Protein AF-A0A813ETV9-F1 (afdb_monomer_lite)

Foldseek 3Di:
DLVQQVVLCVLEPPPVVDQAAAEAEQQADADPDDDVVNRYDHPVSNVVSVVVQVVVCVVPNVVRYHYHNHRPDDVVRVVVVVVPDDDPDDDDDDSPDGHDHHDHVVVVVVVCVVQVPPDDDDDDDDDPPPPPPVPPPDDDDDDDDDDDDDPVVVVVVVVPPPPDDDDPDDDDDDDDD

Structure (mmCIF, N/CA/C/O backbone):
data_AF-A0A813ETV9-F1
#
_entry.id   AF-A0A813ETV9-F1
#
loop_
_atom_site.group_PDB
_atom_site.id
_atom_site.type_symbol
_atom_site.label_atom_id
_atom_site.label_alt_id
_atom_site.label_comp_id
_atom_site.label_asym_id
_atom_site.label_entity_id
_atom_site.label_seq_id
_atom_site.pdbx_PDB_ins_code
_atom_site.Cartn_x
_atom_site.Cartn_y
_atom_site.Cartn_z
_atom_site.occupancy
_atom_site.B_iso_or_equiv
_atom_site.auth_seq_id
_atom_site.auth_comp_id
_atom_site.auth_asym_id
_atom_site.auth_atom_id
_atom_site.pdbx_PDB_model_num
ATOM 1 N N . MET A 1 1 ? 8.016 10.464 -4.519 1.00 74.81 1 MET A N 1
ATOM 2 C CA . MET A 1 1 ? 6.560 10.619 -4.295 1.00 74.81 1 MET A CA 1
ATOM 3 C C . MET A 1 1 ? 6.099 9.796 -3.100 1.00 74.81 1 MET A C 1
ATOM 5 O O . MET A 1 1 ? 5.604 10.390 -2.158 1.00 74.81 1 MET A O 1
ATOM 9 N N . ILE A 1 2 ? 6.366 8.483 -3.060 1.00 89.19 2 ILE A N 1
ATOM 10 C CA . ILE A 1 2 ? 5.917 7.627 -1.948 1.00 89.19 2 ILE A CA 1
ATOM 11 C C . ILE A 1 2 ? 6.414 8.058 -0.559 1.00 89.19 2 ILE A C 1
ATOM 13 O O . ILE A 1 2 ? 5.644 8.017 0.390 1.00 89.19 2 ILE A O 1
ATOM 17 N N . MET A 1 3 ? 7.647 8.561 -0.434 1.00 90.31 3 MET A N 1
ATOM 18 C CA . MET A 1 3 ? 8.146 9.065 0.854 1.00 90.31 3 MET A CA 1
ATOM 19 C C . MET A 1 3 ? 7.331 10.251 1.386 1.00 90.31 3 MET A C 1
ATOM 21 O O . MET A 1 3 ? 7.112 10.333 2.585 1.00 90.31 3 MET A O 1
ATOM 25 N N . ALA A 1 4 ? 6.820 11.124 0.509 1.00 91.12 4 ALA A N 1
ATOM 26 C CA . ALA A 1 4 ? 5.952 12.231 0.915 1.00 91.12 4 ALA A CA 1
ATOM 27 C C . ALA A 1 4 ? 4.574 11.729 1.378 1.00 91.12 4 ALA A C 1
ATOM 29 O O . ALA A 1 4 ? 4.009 12.255 2.332 1.00 91.12 4 ALA A O 1
ATOM 30 N N . VAL A 1 5 ? 4.055 10.665 0.751 1.00 92.81 5 VAL A N 1
ATOM 31 C CA . VAL A 1 5 ? 2.845 9.976 1.227 1.00 92.81 5 VAL A CA 1
ATOM 32 C C . VAL A 1 5 ? 3.076 9.378 2.611 1.00 92.81 5 VAL A C 1
ATOM 34 O O . VAL A 1 5 ? 2.266 9.610 3.502 1.00 92.81 5 VAL A O 1
ATOM 37 N N . ILE A 1 6 ? 4.196 8.687 2.828 1.00 93.75 6 ILE A N 1
ATOM 38 C CA . ILE A 1 6 ? 4.538 8.132 4.144 1.00 93.75 6 ILE A CA 1
ATOM 39 C C . ILE A 1 6 ? 4.691 9.252 5.181 1.00 93.75 6 ILE A C 1
ATOM 41 O O . ILE A 1 6 ? 4.159 9.143 6.279 1.00 9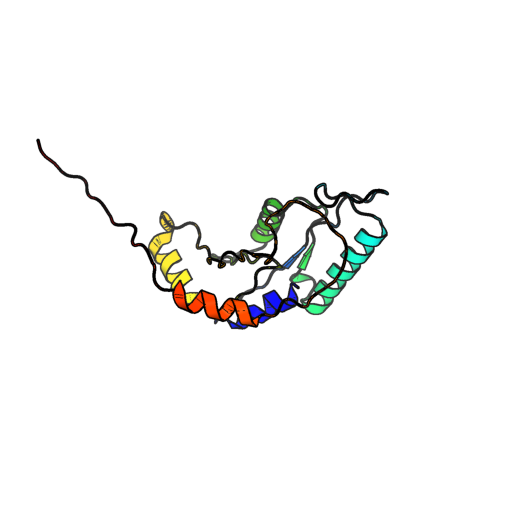3.75 6 ILE A O 1
ATOM 45 N N . GLU A 1 7 ? 5.345 10.364 4.838 1.00 93.69 7 GLU A N 1
ATOM 46 C CA . GLU A 1 7 ? 5.464 11.515 5.742 1.00 93.69 7 GLU A CA 1
ATOM 47 C C . GLU A 1 7 ? 4.091 12.096 6.111 1.00 93.69 7 GLU A C 1
ATOM 49 O O . GLU A 1 7 ? 3.859 12.511 7.249 1.00 93.69 7 GLU A O 1
ATOM 54 N N . SER A 1 8 ? 3.144 12.077 5.170 1.00 94.50 8 SER A N 1
ATOM 55 C CA . SER A 1 8 ? 1.774 12.531 5.406 1.00 94.50 8 SER A CA 1
ATOM 56 C C . SER A 1 8 ? 1.019 11.688 6.442 1.00 94.50 8 SER A C 1
ATOM 58 O O . SER A 1 8 ? 0.022 12.147 6.998 1.00 94.50 8 SER A O 1
ATOM 60 N N . PHE A 1 9 ? 1.515 10.498 6.801 1.00 94.94 9 PHE A N 1
ATOM 61 C CA . PHE A 1 9 ? 0.915 9.674 7.855 1.00 94.94 9 PHE A CA 1
ATOM 62 C C . PHE A 1 9 ? 0.973 10.327 9.240 1.00 94.94 9 PHE A C 1
ATOM 64 O O . PHE A 1 9 ? 0.218 9.931 10.122 1.00 94.94 9 PHE A O 1
ATOM 71 N N . LYS A 1 10 ? 1.759 11.400 9.418 1.00 93.88 10 LYS A N 1
ATOM 72 C CA . LYS A 1 10 ? 1.707 12.257 10.616 1.00 93.88 10 LYS A CA 1
ATOM 73 C C . LYS A 1 10 ? 0.320 12.850 10.902 1.00 93.88 10 LYS A C 1
ATOM 75 O O . LYS A 1 10 ? 0.052 13.249 12.029 1.00 93.88 10 LYS A O 1
ATOM 80 N N . PHE A 1 11 ? -0.565 12.904 9.903 1.00 94.62 11 PHE A N 1
ATOM 81 C CA . PHE A 1 11 ? -1.956 13.328 10.073 1.00 94.62 11 PHE A CA 1
ATOM 82 C C . PHE A 1 11 ? -2.884 12.215 10.594 1.00 94.62 11 PHE A C 1
ATOM 84 O O . PHE A 1 11 ? -4.072 12.453 10.787 1.00 94.62 11 PHE A O 1
ATOM 91 N N . LEU A 1 12 ? -2.380 11.004 10.825 1.00 94.81 12 LEU A N 1
ATOM 92 C CA . LEU A 1 12 ? -3.169 9.859 11.270 1.00 94.81 12 LEU A CA 1
ATOM 93 C C . LEU A 1 12 ? -2.549 9.311 12.558 1.00 94.81 12 LEU A C 1
ATOM 95 O O . LEU A 1 12 ? -1.674 8.443 12.494 1.00 94.81 12 LEU A O 1
ATOM 99 N N . PRO A 1 13 ? -2.951 9.835 13.730 1.00 91.88 13 PRO A N 1
ATOM 100 C CA . PRO A 1 13 ? -2.455 9.351 15.013 1.00 91.88 13 PRO A CA 1
ATOM 101 C C . PRO A 1 13 ? -2.574 7.823 15.125 1.00 91.88 13 PRO A C 1
ATOM 103 O O . PRO A 1 13 ? -3.581 7.244 14.724 1.00 91.88 13 PRO A O 1
ATOM 106 N N . GLY A 1 14 ? -1.516 7.172 15.619 1.00 89.19 14 GLY A N 1
ATOM 107 C CA . GLY A 1 14 ? -1.420 5.710 15.738 1.00 89.19 14 GLY A CA 1
ATOM 108 C C . GLY A 1 14 ? -1.002 4.967 14.459 1.00 89.19 14 GLY A C 1
ATOM 109 O O . GLY A 1 14 ? -0.560 3.822 14.538 1.00 89.19 14 GLY A O 1
ATOM 110 N N . LEU A 1 15 ? -1.045 5.594 13.274 1.00 92.88 15 LEU A N 1
ATOM 111 C CA . LEU A 1 15 ? -0.687 4.900 12.027 1.00 92.88 15 LEU A CA 1
ATOM 112 C C . LEU A 1 15 ? 0.805 4.543 11.951 1.00 92.88 15 LEU A C 1
ATOM 114 O O . LEU A 1 15 ? 1.159 3.510 11.390 1.00 92.88 15 LEU A O 1
ATOM 118 N N . ALA A 1 16 ? 1.680 5.368 12.531 1.00 86.50 16 ALA A N 1
ATOM 119 C CA . ALA A 1 16 ? 3.126 5.127 12.545 1.00 86.50 16 ALA A CA 1
ATOM 120 C C . ALA A 1 16 ? 3.531 3.867 13.339 1.00 86.50 16 ALA A C 1
ATOM 122 O O . ALA A 1 16 ? 4.598 3.307 13.095 1.00 86.50 16 ALA A O 1
ATOM 123 N N . GLU A 1 17 ? 2.683 3.419 14.268 1.00 88.88 17 GLU A N 1
ATOM 124 C CA . GLU A 1 17 ? 2.887 2.202 15.066 1.00 88.88 17 GLU A CA 1
ATOM 125 C C . GLU A 1 17 ? 2.411 0.943 14.325 1.00 88.88 17 GLU A C 1
ATOM 127 O O . GLU A 1 17 ? 2.760 -0.180 14.692 1.00 88.88 17 GLU A O 1
ATOM 132 N N . CYS A 1 18 ? 1.629 1.116 13.256 1.00 93.00 18 CYS A N 1
ATOM 133 C CA . CYS A 1 18 ? 1.110 0.013 12.464 1.00 93.00 18 CYS A CA 1
ATOM 134 C C . CYS A 1 18 ? 2.185 -0.554 11.516 1.00 93.00 18 CYS A C 1
ATOM 136 O O . CYS A 1 18 ? 3.018 0.189 10.987 1.00 93.00 18 CYS A O 1
ATOM 138 N N . PRO A 1 19 ? 2.151 -1.867 11.213 1.00 94.75 19 PRO A N 1
ATOM 139 C CA . PRO A 1 19 ? 2.997 -2.447 10.177 1.00 94.75 19 PRO A CA 1
ATOM 140 C C . PRO A 1 19 ? 2.775 -1.775 8.814 1.00 94.75 19 PRO A C 1
ATOM 142 O O . PRO A 1 19 ? 1.657 -1.729 8.303 1.00 94.75 19 PRO A O 1
ATOM 145 N N . LEU A 1 20 ? 3.861 -1.299 8.201 1.00 95.62 20 LEU A N 1
ATOM 146 C CA . LEU A 1 20 ? 3.860 -0.741 6.850 1.00 95.62 20 LEU A CA 1
ATOM 147 C C . LEU A 1 20 ? 4.319 -1.795 5.838 1.00 95.62 20 LEU A C 1
ATOM 149 O O . LEU A 1 20 ? 5.410 -2.352 5.974 1.00 95.62 20 LEU A O 1
ATOM 153 N N . LEU A 1 21 ? 3.519 -1.998 4.791 1.00 96.94 21 LEU A N 1
ATOM 154 C CA . LEU A 1 21 ? 3.877 -2.794 3.620 1.00 96.94 21 LEU A CA 1
ATOM 155 C C . LEU A 1 21 ? 3.718 -1.948 2.352 1.00 96.94 21 LEU A C 1
ATOM 157 O O . LEU A 1 21 ? 2.612 -1.548 1.991 1.00 96.94 21 LEU A O 1
ATOM 161 N N . VAL A 1 22 ? 4.823 -1.702 1.653 1.00 96.69 22 VAL A N 1
ATOM 162 C CA . VAL A 1 22 ? 4.841 -1.052 0.338 1.00 96.69 22 VAL A CA 1
ATOM 163 C C . VAL A 1 22 ? 4.828 -2.128 -0.736 1.00 96.69 22 VAL A C 1
ATOM 165 O O . VAL A 1 22 ? 5.679 -3.009 -0.742 1.00 96.69 22 VAL A O 1
ATOM 168 N N . THR A 1 23 ? 3.871 -2.060 -1.661 1.00 96.56 23 THR A N 1
ATOM 169 C CA . THR A 1 23 ? 3.793 -3.007 -2.782 1.00 96.56 23 THR A CA 1
ATOM 170 C C . THR A 1 23 ? 4.218 -2.339 -4.082 1.00 96.56 23 THR A C 1
ATOM 172 O O . THR A 1 23 ? 3.652 -1.331 -4.504 1.00 96.56 23 THR A O 1
ATOM 175 N N . CYS A 1 24 ? 5.212 -2.931 -4.727 1.00 95.12 24 CYS A N 1
ATOM 176 C CA . CYS A 1 24 ? 5.779 -2.544 -6.004 1.00 95.12 24 CYS A CA 1
ATOM 177 C C . CYS A 1 24 ? 5.359 -3.574 -7.061 1.00 95.12 24 CYS A C 1
ATOM 179 O O . CYS A 1 24 ? 5.581 -4.769 -6.888 1.00 95.12 24 CYS A O 1
ATOM 181 N N . GLY A 1 25 ? 4.729 -3.130 -8.151 1.00 92.38 25 GLY A N 1
ATOM 182 C CA . GLY A 1 25 ? 4.453 -4.007 -9.295 1.00 92.38 25 GLY A CA 1
ATOM 183 C C . GLY A 1 25 ? 5.731 -4.420 -10.033 1.00 92.38 25 GLY A C 1
ATOM 184 O O . GLY A 1 25 ? 6.796 -3.870 -9.789 1.00 92.38 25 GLY A O 1
ATOM 185 N N . GLY A 1 26 ? 5.642 -5.343 -10.987 1.00 90.50 26 GLY A N 1
ATOM 186 C CA . GLY A 1 26 ? 6.765 -5.579 -11.899 1.00 90.50 26 GLY A CA 1
ATOM 187 C C . GLY A 1 26 ? 7.022 -4.374 -12.818 1.00 90.50 26 GLY A C 1
ATOM 188 O O . GLY A 1 26 ? 6.108 -3.596 -13.116 1.00 90.50 26 GLY A O 1
ATOM 189 N N . ALA A 1 27 ? 8.253 -4.246 -13.327 1.00 88.50 27 ALA A N 1
ATOM 190 C CA . ALA A 1 27 ? 8.644 -3.183 -14.267 1.00 88.50 27 ALA A CA 1
ATOM 191 C C . ALA A 1 27 ? 7.804 -3.185 -15.562 1.00 88.50 27 ALA A C 1
ATOM 193 O O . ALA A 1 27 ? 7.606 -2.146 -16.196 1.00 88.50 27 ALA A O 1
ATOM 194 N N . GLY A 1 28 ? 7.264 -4.349 -15.928 1.00 87.69 28 GLY A N 1
ATOM 195 C CA . GLY A 1 28 ? 6.603 -4.594 -17.203 1.00 87.69 28 GLY A CA 1
ATOM 196 C C . GLY A 1 28 ? 7.491 -5.392 -18.156 1.00 87.69 28 GLY A C 1
ATOM 197 O O . GLY A 1 28 ? 8.601 -5.791 -17.812 1.00 87.69 28 GLY A O 1
ATOM 198 N N . LYS A 1 29 ? 6.985 -5.651 -19.360 1.00 89.19 29 LYS A N 1
ATOM 199 C CA . LYS A 1 29 ? 7.685 -6.402 -20.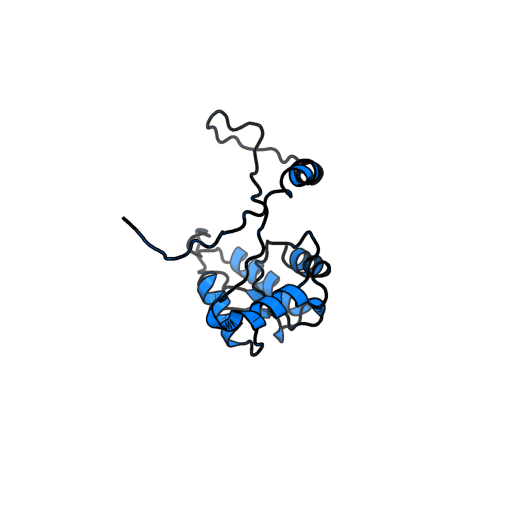405 1.00 89.19 29 LYS A CA 1
ATOM 200 C C . LYS A 1 29 ? 8.647 -5.479 -21.148 1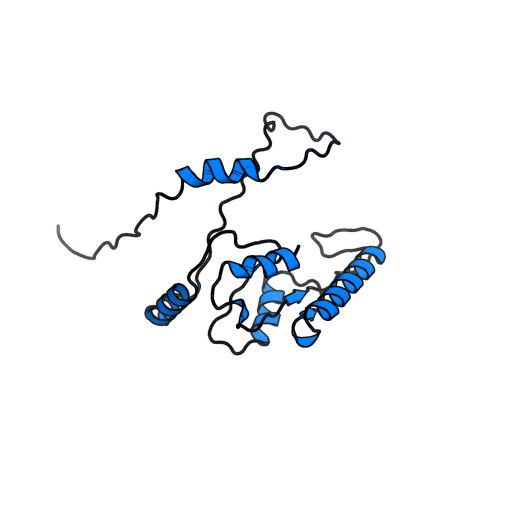.00 89.19 29 LYS A C 1
ATOM 202 O O . LYS A 1 29 ? 8.235 -4.431 -21.649 1.00 89.19 29 LYS A O 1
ATOM 207 N N . VAL A 1 30 ? 9.915 -5.873 -21.224 1.00 91.69 30 VAL A N 1
ATOM 208 C CA . VAL A 1 30 ? 10.947 -5.108 -21.931 1.00 91.69 30 VAL A CA 1
ATOM 209 C C . VAL A 1 30 ? 10.749 -5.226 -23.445 1.00 91.69 30 VAL A C 1
ATOM 211 O O . VAL A 1 30 ? 10.543 -6.323 -23.960 1.00 91.69 30 VAL A O 1
ATOM 214 N N . CYS A 1 31 ? 10.786 -4.100 -24.156 1.00 91.06 31 CYS A N 1
ATOM 215 C CA . CYS A 1 31 ? 10.765 -4.026 -25.617 1.00 91.06 31 CYS A CA 1
ATOM 216 C C . CYS A 1 31 ? 11.316 -2.676 -26.116 1.00 91.06 31 CYS A C 1
ATOM 218 O O . CYS A 1 31 ? 11.490 -1.737 -25.337 1.00 91.06 31 CYS A O 1
ATOM 220 N N . ASP A 1 32 ? 11.516 -2.556 -27.428 1.00 85.75 32 ASP A N 1
ATOM 221 C CA . ASP A 1 32 ? 12.096 -1.353 -28.045 1.00 85.75 32 ASP A CA 1
ATOM 222 C C . ASP A 1 32 ? 11.137 -0.149 -28.071 1.00 85.75 32 ASP A C 1
ATOM 224 O O . ASP A 1 32 ? 11.567 0.999 -28.167 1.00 85.75 32 ASP A O 1
ATOM 228 N N . GLN A 1 33 ? 9.822 -0.386 -27.973 1.00 83.56 33 GLN A N 1
ATOM 229 C CA . GLN A 1 33 ? 8.795 0.659 -28.015 1.00 83.56 33 GLN A CA 1
ATOM 230 C C . GLN A 1 33 ? 8.005 0.750 -26.709 1.00 83.56 33 GLN A C 1
ATOM 232 O O . GLN A 1 33 ? 7.158 -0.088 -26.403 1.00 83.56 33 GLN A O 1
ATOM 237 N N . VAL A 1 34 ? 8.189 1.847 -25.980 1.00 83.94 34 VAL A N 1
ATOM 238 C CA . VAL A 1 34 ? 7.498 2.096 -24.709 1.00 83.94 34 VAL A CA 1
ATOM 239 C C . VAL A 1 34 ? 5.980 2.220 -24.914 1.00 83.94 34 VAL A C 1
ATOM 241 O O . VAL A 1 34 ? 5.497 3.110 -25.615 1.00 83.94 34 VAL A O 1
ATOM 244 N N . ARG A 1 35 ? 5.197 1.357 -24.251 1.00 84.31 35 ARG A N 1
ATOM 245 C CA . ARG A 1 35 ? 3.726 1.461 -24.156 1.00 84.31 35 ARG A CA 1
ATOM 246 C C . ARG A 1 35 ? 3.299 1.288 -22.695 1.00 84.31 35 ARG A C 1
ATOM 248 O O . ARG A 1 35 ? 2.851 0.204 -22.309 1.00 84.31 35 ARG A O 1
ATOM 255 N N . PRO A 1 36 ? 3.362 2.350 -21.869 1.00 76.06 36 PRO A N 1
ATOM 256 C CA . PRO A 1 36 ? 3.228 2.237 -20.414 1.00 76.06 36 PRO A CA 1
ATOM 257 C C . PRO A 1 36 ? 1.862 1.705 -19.974 1.00 76.06 36 PRO A C 1
ATOM 259 O O . PRO A 1 36 ? 1.774 0.903 -19.049 1.00 76.06 36 PRO A O 1
ATOM 262 N N . LYS A 1 37 ? 0.792 2.092 -20.686 1.00 78.56 37 LYS A N 1
ATOM 263 C CA . LYS A 1 37 ? -0.580 1.616 -20.427 1.00 78.56 37 LYS A CA 1
ATOM 264 C C . LYS A 1 37 ? -0.753 0.111 -20.653 1.00 78.56 37 LYS A C 1
ATOM 266 O O . LYS A 1 37 ? -1.674 -0.477 -20.106 1.00 78.56 37 LYS A O 1
ATOM 271 N N . ARG A 1 38 ? 0.116 -0.501 -21.461 1.00 80.88 38 ARG A N 1
ATOM 272 C CA . ARG A 1 38 ? 0.136 -1.945 -21.739 1.00 80.88 38 ARG A CA 1
ATOM 273 C C . ARG A 1 38 ? 1.279 -2.665 -21.015 1.00 80.88 38 ARG A C 1
ATOM 275 O O . ARG A 1 38 ? 1.521 -3.832 -21.287 1.00 80.88 38 ARG A O 1
ATOM 282 N N . GLY A 1 39 ? 1.985 -1.967 -20.122 1.00 82.88 39 GLY A N 1
ATOM 283 C CA . GLY A 1 39 ? 3.094 -2.532 -19.362 1.00 82.88 39 GLY A CA 1
ATOM 284 C C . GLY A 1 39 ? 4.337 -2.833 -20.193 1.00 82.88 39 GLY A C 1
ATOM 285 O O . GLY A 1 39 ? 5.108 -3.686 -19.787 1.00 82.88 39 GLY A O 1
ATOM 286 N N . PHE A 1 40 ? 4.537 -2.164 -21.330 1.00 88.12 40 PHE A N 1
ATOM 287 C CA . PHE A 1 40 ? 5.757 -2.296 -22.126 1.00 88.12 40 PHE A CA 1
ATOM 288 C C . PHE A 1 40 ? 6.726 -1.151 -21.832 1.00 88.12 40 PHE A C 1
ATOM 290 O O . PHE A 1 40 ? 6.332 0.021 -21.900 1.00 88.12 40 PHE A O 1
ATOM 297 N N . VAL A 1 41 ? 7.977 -1.485 -21.530 1.00 91.56 41 VAL A N 1
ATOM 298 C CA . VAL A 1 41 ? 9.040 -0.550 -21.125 1.00 91.56 41 VAL A CA 1
ATOM 299 C C . VAL A 1 41 ? 10.335 -0.850 -21.879 1.00 91.56 41 VAL A C 1
ATOM 301 O O . VAL A 1 41 ? 10.489 -1.942 -22.408 1.00 91.56 41 VAL A O 1
ATOM 304 N N . THR A 1 42 ? 11.266 0.097 -21.943 1.00 93.56 42 THR A N 1
ATOM 305 C CA . THR A 1 42 ? 12.629 -0.167 -22.439 1.00 93.56 42 THR A CA 1
ATOM 306 C C . THR A 1 42 ? 13.479 -0.822 -21.353 1.00 93.56 42 THR A C 1
ATOM 308 O O . THR A 1 42 ? 13.124 -0.764 -20.174 1.00 93.56 42 THR A O 1
ATOM 311 N N . ALA A 1 43 ? 14.623 -1.400 -21.735 1.00 93.38 43 ALA A N 1
ATOM 312 C CA . ALA A 1 43 ? 15.598 -1.935 -20.781 1.00 93.38 43 ALA A CA 1
ATOM 313 C C . ALA A 1 43 ? 16.042 -0.857 -19.775 1.00 93.38 43 ALA A C 1
ATOM 315 O O . ALA A 1 43 ? 15.945 -1.059 -18.573 1.00 93.38 43 ALA A O 1
ATOM 316 N N . GLU A 1 44 ? 16.358 0.348 -20.260 1.00 93.25 44 GLU A N 1
ATOM 317 C CA . GLU A 1 44 ? 16.735 1.482 -19.406 1.00 93.25 44 GLU A CA 1
ATOM 318 C C . GLU A 1 44 ? 15.647 1.844 -18.375 1.00 93.25 44 GLU A C 1
ATOM 320 O O . GLU A 1 44 ? 15.946 2.163 -17.225 1.00 93.25 44 GLU A O 1
ATOM 325 N N . LEU A 1 45 ? 14.365 1.803 -18.760 1.00 90.00 45 LEU A N 1
ATOM 326 C CA . LEU A 1 45 ? 13.262 2.067 -17.831 1.00 90.00 45 LEU A CA 1
ATOM 327 C C . LEU A 1 45 ? 13.089 0.940 -16.809 1.00 90.00 45 LEU A C 1
ATOM 329 O O . LEU A 1 45 ? 12.755 1.224 -15.658 1.00 90.00 45 LEU A O 1
ATOM 333 N N . ALA A 1 46 ? 13.318 -0.312 -17.211 1.00 92.31 46 ALA A N 1
ATOM 334 C CA . ALA A 1 46 ? 13.312 -1.446 -16.295 1.00 92.31 46 ALA A CA 1
ATOM 335 C C . ALA A 1 46 ? 14.462 -1.348 -15.277 1.00 92.31 46 ALA A C 1
ATOM 337 O O . ALA A 1 46 ? 14.215 -1.515 -14.083 1.00 92.31 46 ALA A O 1
ATOM 338 N N . ASP A 1 47 ? 15.664 -0.966 -15.713 1.00 94.56 47 ASP A N 1
ATOM 339 C CA . ASP A 1 47 ? 16.829 -0.772 -14.840 1.00 94.56 47 ASP A CA 1
ATOM 340 C C . ASP A 1 47 ? 16.605 0.376 -13.848 1.00 94.56 47 ASP A C 1
ATOM 342 O O . ASP A 1 47 ? 16.837 0.229 -12.646 1.00 94.56 47 ASP A O 1
ATOM 346 N N . LYS A 1 48 ? 16.061 1.509 -14.317 1.00 94.19 48 LYS A N 1
ATOM 347 C CA . LYS A 1 48 ? 15.670 2.628 -13.439 1.00 94.19 48 LYS A CA 1
ATOM 348 C C . LYS A 1 48 ? 14.623 2.207 -12.410 1.00 94.19 48 LYS A C 1
ATOM 350 O O . LYS A 1 48 ? 14.686 2.643 -11.261 1.00 94.19 48 LYS A O 1
ATOM 355 N N . TYR A 1 49 ? 13.663 1.373 -12.807 1.00 93.62 49 TYR A N 1
ATOM 356 C CA . TYR A 1 49 ? 12.659 0.848 -11.889 1.00 93.62 49 TYR A CA 1
ATOM 357 C C . TYR A 1 49 ? 13.277 -0.080 -10.838 1.00 93.62 49 TYR A C 1
ATOM 359 O O . TYR A 1 49 ? 12.980 0.064 -9.653 1.00 93.62 49 TYR A O 1
ATOM 367 N N . ALA A 1 50 ? 14.170 -0.984 -11.247 1.00 94.56 50 ALA A N 1
ATOM 368 C CA . ALA A 1 50 ? 14.884 -1.871 -10.333 1.00 94.56 50 ALA A CA 1
ATOM 369 C C . ALA A 1 50 ? 15.726 -1.079 -9.319 1.00 94.56 50 ALA A C 1
ATOM 371 O O . ALA A 1 50 ? 15.641 -1.337 -8.119 1.00 94.56 50 ALA A O 1
ATOM 372 N N . ALA A 1 51 ? 16.453 -0.054 -9.776 1.00 96.19 51 ALA A N 1
ATOM 373 C CA . ALA A 1 51 ? 17.213 0.841 -8.904 1.00 96.19 51 ALA A CA 1
ATOM 374 C C . ALA A 1 51 ? 16.310 1.598 -7.913 1.00 96.19 51 ALA A C 1
ATOM 376 O O . ALA A 1 51 ? 16.647 1.730 -6.737 1.00 96.19 51 ALA A O 1
ATOM 377 N N . TYR A 1 52 ? 15.135 2.056 -8.358 1.00 95.44 52 TYR A N 1
ATOM 378 C CA . TYR A 1 52 ? 14.144 2.678 -7.477 1.00 95.44 52 TYR A CA 1
ATOM 379 C C . TYR A 1 52 ? 13.642 1.714 -6.392 1.00 95.44 52 TYR A C 1
ATOM 381 O O . TYR A 1 52 ? 13.571 2.091 -5.223 1.00 95.44 52 TYR A O 1
ATOM 389 N N . VAL A 1 53 ? 13.310 0.474 -6.763 1.00 95.94 53 VAL A N 1
ATOM 390 C CA . VAL A 1 53 ? 12.850 -0.553 -5.815 1.00 95.94 53 VAL A CA 1
ATOM 391 C C . VAL A 1 53 ? 13.945 -0.901 -4.808 1.00 95.94 53 VAL A C 1
ATOM 393 O O . VAL A 1 53 ? 13.652 -0.971 -3.616 1.00 95.94 53 VAL A O 1
ATOM 396 N N . HIS A 1 54 ? 15.196 -1.037 -5.256 1.00 96.56 54 HIS A N 1
ATOM 397 C CA . HIS A 1 54 ? 16.339 -1.251 -4.368 1.00 96.56 54 HIS A CA 1
ATOM 398 C C . HIS A 1 54 ? 16.480 -0.106 -3.359 1.00 96.56 54 HIS A C 1
ATOM 400 O O . HIS A 1 54 ? 16.535 -0.343 -2.157 1.00 96.56 54 HIS A O 1
ATOM 406 N N . GLY A 1 55 ? 16.426 1.148 -3.820 1.00 96.81 55 GLY A N 1
ATOM 407 C CA . GLY A 1 55 ? 16.486 2.306 -2.925 1.00 96.81 55 GLY A CA 1
ATOM 408 C C . GLY A 1 55 ? 15.338 2.352 -1.908 1.00 96.81 55 GLY A C 1
ATOM 409 O O . GLY A 1 55 ? 15.536 2.776 -0.771 1.00 96.81 55 GLY A O 1
ATOM 410 N N . LEU A 1 56 ? 14.138 1.880 -2.271 1.00 96.06 56 LEU A N 1
ATOM 411 C CA . LEU A 1 56 ? 13.039 1.728 -1.311 1.00 96.06 56 LEU A CA 1
ATOM 412 C C . LEU A 1 56 ? 13.305 0.631 -0.280 1.00 96.06 56 LEU A C 1
ATOM 414 O O . LEU A 1 56 ? 12.969 0.811 0.890 1.00 96.06 56 LEU A O 1
ATOM 418 N N . GLN A 1 57 ? 13.877 -0.496 -0.702 1.00 97.00 57 GLN A N 1
ATOM 419 C CA . GLN A 1 57 ? 14.251 -1.586 0.199 1.00 97.00 57 GLN A CA 1
ATOM 420 C C . GLN A 1 57 ? 15.334 -1.143 1.184 1.00 97.00 57 GLN A C 1
ATOM 422 O O . GLN A 1 57 ? 15.222 -1.462 2.366 1.00 97.00 57 GLN A O 1
ATOM 427 N N . ASP A 1 58 ? 16.306 -0.350 0.733 1.00 97.00 58 ASP A N 1
ATOM 428 C CA . ASP A 1 58 ? 17.328 0.246 1.600 1.00 97.00 58 ASP A CA 1
ATOM 429 C C . ASP A 1 58 ? 16.709 1.222 2.612 1.00 97.00 58 ASP A C 1
ATOM 431 O O . ASP A 1 58 ? 17.046 1.198 3.795 1.00 97.00 58 ASP A O 1
ATOM 435 N N . ALA A 1 59 ? 15.771 2.066 2.168 1.00 95.06 59 ALA A N 1
ATOM 436 C CA . ALA A 1 59 ? 15.171 3.099 3.011 1.00 95.06 59 ALA A CA 1
ATOM 437 C C . ALA A 1 59 ? 14.153 2.559 4.032 1.00 95.06 59 ALA A C 1
ATOM 439 O O . ALA A 1 59 ? 14.030 3.106 5.128 1.00 95.06 59 ALA A O 1
ATOM 440 N N . LEU A 1 60 ? 13.383 1.527 3.672 1.00 94.62 60 LEU A N 1
ATOM 441 C CA . LEU A 1 60 ? 12.262 1.025 4.483 1.00 94.62 60 LEU A CA 1
ATOM 442 C C . LEU A 1 60 ? 12.530 -0.345 5.116 1.00 94.62 60 LEU A C 1
ATOM 444 O O . LEU A 1 60 ? 11.814 -0.733 6.041 1.00 94.62 60 LEU A O 1
ATOM 448 N N . GLY A 1 61 ? 13.539 -1.067 4.631 1.00 96.00 61 GLY A N 1
ATOM 449 C CA . GLY A 1 61 ? 13.794 -2.468 4.941 1.00 96.00 61 GLY A CA 1
ATOM 450 C C . GLY A 1 61 ? 13.153 -3.405 3.913 1.00 96.00 61 GLY A C 1
ATOM 451 O O . GLY A 1 61 ? 11.973 -3.286 3.574 1.00 96.00 61 GLY A O 1
ATOM 452 N N . ALA A 1 62 ? 13.922 -4.392 3.444 1.00 93.56 62 ALA A N 1
ATOM 453 C CA . ALA A 1 62 ? 13.490 -5.334 2.407 1.00 93.56 62 ALA A CA 1
ATOM 454 C C . ALA A 1 62 ? 12.228 -6.137 2.781 1.00 93.56 62 ALA A C 1
ATOM 456 O O . ALA A 1 62 ? 11.427 -6.473 1.914 1.00 93.56 62 ALA A O 1
ATOM 457 N N . ASN A 1 63 ? 12.000 -6.398 4.071 1.00 93.75 63 ASN A N 1
ATOM 458 C CA . ASN A 1 63 ? 10.809 -7.092 4.572 1.00 93.75 63 ASN A CA 1
ATOM 459 C C . ASN A 1 63 ? 9.521 -6.252 4.498 1.00 93.75 63 ASN A C 1
ATOM 461 O O . ASN A 1 63 ? 8.430 -6.807 4.623 1.00 93.75 63 ASN A O 1
ATOM 465 N N . ARG A 1 64 ? 9.632 -4.933 4.303 1.00 95.38 64 ARG A N 1
ATOM 466 C CA . ARG A 1 64 ? 8.494 -4.010 4.172 1.00 95.38 64 ARG A CA 1
ATOM 467 C C . ARG A 1 64 ? 8.162 -3.668 2.725 1.00 95.38 64 ARG A C 1
ATOM 469 O O . ARG A 1 64 ? 7.198 -2.943 2.488 1.00 95.38 64 ARG A O 1
ATOM 476 N N . VAL A 1 65 ? 8.927 -4.177 1.760 1.00 97.12 65 VAL A N 1
ATOM 477 C CA . VAL A 1 65 ? 8.715 -3.919 0.334 1.00 97.12 65 VAL A CA 1
ATOM 478 C C . VAL A 1 65 ? 8.412 -5.229 -0.383 1.00 97.12 65 VAL A C 1
ATOM 480 O O . VAL A 1 65 ? 9.281 -6.075 -0.582 1.00 97.12 65 VAL A O 1
ATOM 483 N N . LEU A 1 66 ? 7.161 -5.388 -0.803 1.00 96.56 66 LEU A N 1
ATOM 484 C CA . LEU A 1 66 ? 6.722 -6.485 -1.648 1.00 96.56 66 LEU A CA 1
ATOM 485 C C . LEU A 1 66 ? 6.920 -6.119 -3.117 1.00 96.56 66 LEU A C 1
ATOM 487 O O . LEU A 1 66 ? 6.225 -5.249 -3.630 1.00 96.56 66 LEU A O 1
ATOM 491 N N . VAL A 1 67 ? 7.801 -6.833 -3.811 1.00 96.00 67 VAL A N 1
ATOM 492 C CA . VAL A 1 67 ? 7.987 -6.703 -5.261 1.00 96.00 67 VAL A CA 1
ATOM 493 C C . VAL A 1 67 ? 7.260 -7.838 -5.974 1.00 96.00 67 VAL A C 1
ATOM 495 O O . VAL A 1 67 ? 7.480 -9.011 -5.671 1.00 96.00 67 VAL A O 1
ATOM 498 N N . LEU A 1 68 ? 6.378 -7.494 -6.907 1.00 94.94 68 LEU A N 1
ATOM 499 C CA . LEU A 1 68 ? 5.684 -8.464 -7.749 1.00 94.94 68 LEU A CA 1
ATOM 500 C C . LEU A 1 68 ? 6.520 -8.774 -8.996 1.00 94.94 68 LEU A C 1
ATOM 502 O O . LEU A 1 68 ? 7.171 -7.873 -9.528 1.00 94.94 68 LEU A O 1
ATOM 506 N N . PRO A 1 69 ? 6.483 -10.022 -9.493 1.00 90.25 69 PRO A N 1
ATOM 507 C CA . PRO A 1 69 ? 7.271 -10.418 -10.657 1.00 90.25 69 PRO A CA 1
ATOM 508 C C . PRO A 1 69 ? 6.810 -9.703 -11.934 1.00 90.25 69 PRO A C 1
ATOM 510 O O . PRO A 1 69 ? 7.631 -9.323 -12.766 1.00 90.25 69 PRO A O 1
ATOM 513 N N . GLU A 1 70 ? 5.502 -9.469 -12.075 1.00 88.62 70 GLU A N 1
ATOM 514 C CA . GLU A 1 70 ? 4.908 -8.838 -13.251 1.00 88.62 70 GLU A CA 1
ATOM 515 C C . GLU A 1 70 ? 4.041 -7.623 -12.904 1.00 88.62 70 GLU A C 1
ATOM 517 O O . GLU A 1 70 ? 3.647 -7.371 -11.760 1.00 88.62 70 GLU A O 1
ATOM 522 N N . ARG A 1 71 ? 3.743 -6.824 -13.933 1.00 87.75 71 ARG A N 1
ATOM 523 C CA . ARG A 1 71 ? 2.831 -5.686 -13.832 1.00 87.75 71 ARG A CA 1
ATOM 524 C C . ARG A 1 71 ? 1.390 -6.155 -14.022 1.00 87.75 71 ARG A C 1
ATOM 526 O O . ARG A 1 71 ? 0.841 -6.078 -15.115 1.00 87.7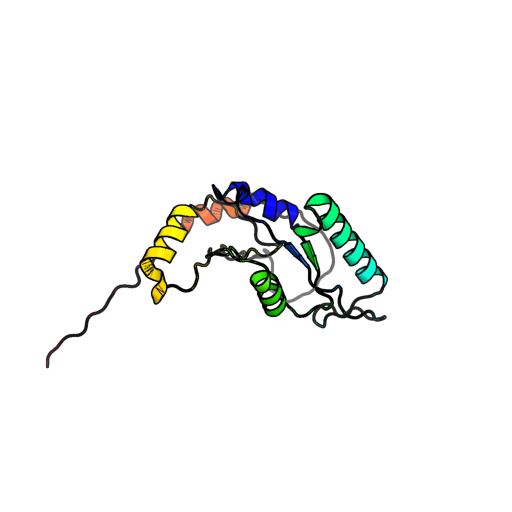5 71 ARG A O 1
ATOM 533 N N . GLU A 1 72 ? 0.776 -6.584 -12.931 1.00 84.56 72 GLU A N 1
ATOM 534 C CA . GLU A 1 72 ? -0.568 -7.183 -12.933 1.00 84.56 72 GLU A CA 1
ATOM 535 C C . GLU A 1 72 ? -1.709 -6.180 -12.661 1.00 84.56 72 GLU A C 1
ATOM 537 O O . GLU A 1 72 ? -2.891 -6.510 -12.728 1.00 84.56 72 GLU A O 1
ATOM 542 N N . GLY A 1 73 ? -1.365 -4.920 -12.384 1.00 87.50 73 GLY A N 1
ATOM 543 C CA . GLY A 1 73 ? -2.326 -3.864 -12.066 1.00 87.50 73 GLY A CA 1
ATOM 544 C C . GLY A 1 73 ? -2.665 -3.769 -10.575 1.00 87.50 73 GLY A C 1
ATOM 545 O O . GLY A 1 73 ? -2.186 -4.538 -9.745 1.00 87.50 73 GLY A O 1
ATOM 546 N N . PHE A 1 74 ? -3.478 -2.768 -10.226 1.00 89.25 74 PHE A N 1
ATOM 547 C CA . PHE A 1 74 ? -3.714 -2.374 -8.832 1.00 89.25 74 PHE A CA 1
ATOM 548 C C . PHE A 1 74 ? -4.410 -3.461 -8.002 1.00 89.25 74 PHE A C 1
ATOM 550 O O . PHE A 1 74 ? -3.947 -3.784 -6.915 1.00 89.25 74 PHE A O 1
ATOM 557 N N . GLY A 1 75 ? -5.491 -4.060 -8.513 1.00 92.62 75 GLY A N 1
ATOM 558 C CA . GLY A 1 75 ? -6.270 -5.047 -7.754 1.00 92.62 75 GLY A CA 1
ATOM 559 C C . GLY A 1 75 ? -5.473 -6.305 -7.396 1.00 92.62 75 GLY A C 1
ATOM 560 O O . GLY A 1 75 ? -5.529 -6.768 -6.259 1.00 92.62 75 GLY A O 1
ATOM 561 N N . LEU A 1 76 ? -4.680 -6.827 -8.339 1.00 93.94 76 LEU A N 1
ATOM 562 C CA . LEU A 1 76 ? -3.821 -7.990 -8.095 1.00 93.94 76 LEU A CA 1
ATOM 563 C C . LEU A 1 76 ? -2.665 -7.654 -7.146 1.00 93.94 76 LEU A C 1
ATOM 565 O O . LEU A 1 76 ? -2.348 -8.457 -6.269 1.00 93.94 76 LEU A O 1
ATOM 569 N N . ALA A 1 77 ? -2.128 -6.434 -7.221 1.00 93.81 77 ALA A N 1
ATOM 570 C CA . ALA A 1 77 ? -1.144 -5.969 -6.252 1.00 93.81 77 ALA A CA 1
ATOM 571 C C . ALA A 1 77 ? -1.712 -5.883 -4.828 1.00 93.81 77 ALA A C 1
ATOM 573 O O . ALA A 1 77 ? -1.092 -6.383 -3.890 1.00 93.81 77 ALA A O 1
ATOM 574 N N . VAL A 1 78 ? -2.918 -5.331 -4.667 1.00 94.88 78 VAL A N 1
ATOM 575 C CA . VAL A 1 78 ? -3.614 -5.301 -3.371 1.00 94.88 78 VAL A CA 1
ATOM 576 C C . VAL A 1 78 ? -3.867 -6.719 -2.862 1.00 94.88 78 VAL A C 1
ATOM 578 O O . VAL A 1 78 ? -3.579 -7.003 -1.703 1.00 94.88 78 VAL A O 1
ATOM 581 N N . LYS A 1 79 ? -4.332 -7.637 -3.719 1.00 95.81 79 LYS A N 1
ATOM 582 C CA . LYS A 1 79 ? -4.548 -9.042 -3.343 1.00 95.81 79 LYS A CA 1
ATOM 583 C C . LYS A 1 79 ? -3.263 -9.699 -2.825 1.00 95.81 79 LYS A C 1
ATOM 585 O O . LYS A 1 79 ? -3.289 -10.354 -1.786 1.00 95.81 79 LYS A O 1
ATOM 590 N N . ALA A 1 80 ? -2.141 -9.506 -3.519 1.00 95.88 80 ALA A N 1
ATOM 591 C CA . ALA A 1 80 ? -0.845 -10.052 -3.119 1.00 95.88 80 ALA A CA 1
ATOM 592 C C . ALA A 1 80 ? -0.311 -9.444 -1.808 1.00 95.88 80 ALA A C 1
ATOM 594 O O . ALA A 1 80 ? 0.372 -10.132 -1.044 1.00 95.88 80 ALA A O 1
ATOM 595 N N . ALA A 1 81 ? -0.622 -8.173 -1.545 1.00 95.69 81 ALA A N 1
ATOM 596 C CA . ALA A 1 81 ? -0.280 -7.494 -0.300 1.00 95.69 81 ALA A CA 1
ATOM 597 C C . ALA A 1 81 ? -1.124 -8.012 0.873 1.00 95.69 81 ALA A C 1
ATOM 599 O O . ALA A 1 81 ? -0.576 -8.412 1.897 1.00 95.69 81 ALA A O 1
ATOM 600 N N . VAL A 1 82 ? -2.448 -8.076 0.702 1.00 95.12 82 VAL A N 1
ATOM 601 C CA . VAL A 1 82 ? -3.390 -8.546 1.733 1.00 95.12 82 VAL A CA 1
ATOM 602 C C . VAL A 1 82 ? -3.154 -10.018 2.083 1.00 95.12 82 VAL A C 1
ATOM 604 O O . VAL A 1 82 ? -3.317 -10.405 3.231 1.00 95.12 82 VAL A O 1
ATOM 607 N N . ALA A 1 83 ? -2.663 -10.839 1.154 1.00 96.00 83 ALA A N 1
ATOM 608 C CA . ALA A 1 83 ? -2.263 -12.214 1.467 1.00 96.00 83 ALA A CA 1
ATOM 609 C C . ALA A 1 83 ? -1.101 -12.322 2.485 1.00 96.00 83 ALA A C 1
ATOM 611 O O . ALA A 1 83 ? -0.846 -13.410 2.996 1.00 96.00 83 ALA A O 1
ATOM 612 N N . ARG A 1 84 ? -0.381 -11.225 2.771 1.00 94.19 84 ARG A N 1
ATOM 613 C CA . ARG A 1 84 ? 0.736 -11.177 3.732 1.00 94.19 84 ARG A CA 1
ATOM 614 C C . ARG A 1 84 ? 0.388 -10.539 5.073 1.00 94.19 84 ARG A C 1
ATOM 616 O O . ARG A 1 84 ? 1.241 -10.522 5.957 1.00 94.19 84 ARG A O 1
ATOM 623 N N . VAL A 1 85 ? -0.810 -9.982 5.227 1.00 94.31 85 VAL A N 1
ATOM 624 C CA . VAL A 1 85 ? -1.200 -9.273 6.451 1.00 94.31 85 VAL A CA 1
ATOM 625 C C . VAL A 1 85 ? -2.162 -10.124 7.270 1.00 94.31 85 VAL A C 1
ATOM 627 O O . VAL A 1 85 ? -3.022 -10.811 6.729 1.00 94.31 85 VAL A O 1
ATOM 630 N N . THR A 1 86 ? -2.003 -10.084 8.588 1.00 94.12 86 THR A N 1
ATOM 631 C CA . THR A 1 86 ? -2.838 -10.829 9.544 1.00 94.12 86 THR A CA 1
ATOM 632 C C . THR A 1 86 ? -3.701 -9.909 10.404 1.00 94.12 86 THR A C 1
ATOM 634 O O . THR A 1 86 ? -4.487 -10.379 11.223 1.00 94.12 86 THR A O 1
ATOM 637 N N . THR A 1 87 ? -3.554 -8.592 10.243 1.00 94.12 87 THR A N 1
ATOM 638 C CA . THR A 1 87 ? -4.324 -7.599 10.986 1.00 94.12 87 THR A CA 1
ATOM 639 C C . THR A 1 87 ? -5.787 -7.627 10.559 1.00 94.12 87 THR A C 1
ATOM 641 O O . THR A 1 87 ? -6.109 -7.826 9.389 1.00 94.12 87 THR A O 1
ATOM 644 N N . ARG A 1 88 ? -6.688 -7.379 11.515 1.00 91.94 88 ARG A N 1
ATOM 645 C CA . ARG A 1 88 ? -8.139 -7.328 11.268 1.00 91.94 88 ARG A CA 1
ATOM 646 C C . ARG A 1 88 ? -8.525 -6.255 10.246 1.00 91.94 88 ARG A C 1
ATOM 648 O O . ARG A 1 88 ? -9.456 -6.448 9.472 1.00 91.94 88 ARG A O 1
ATOM 655 N N . TYR A 1 89 ? -7.799 -5.140 10.248 1.00 93.88 89 TYR A N 1
ATOM 656 C CA . TYR A 1 89 ? -8.009 -4.021 9.341 1.00 93.88 89 TYR A CA 1
ATOM 657 C C . TYR A 1 89 ? -6.731 -3.692 8.578 1.00 93.88 89 TYR A C 1
ATOM 659 O O . TYR A 1 89 ? -5.617 -3.909 9.065 1.00 93.88 89 TYR A O 1
ATOM 667 N N . VAL A 1 90 ? -6.913 -3.148 7.377 1.00 95.81 90 VAL A N 1
ATOM 668 C CA . VAL A 1 90 ? -5.841 -2.653 6.514 1.00 95.81 90 VAL A CA 1
ATOM 669 C C . VAL A 1 90 ? -6.212 -1.272 5.997 1.00 95.81 90 VAL A C 1
ATOM 671 O O . VAL A 1 90 ? -7.341 -1.045 5.564 1.00 95.81 90 VAL A O 1
ATOM 674 N N . LEU A 1 91 ? -5.250 -0.352 6.011 1.00 96.25 91 LEU A N 1
ATOM 675 C CA . LEU A 1 91 ? -5.376 0.930 5.332 1.00 96.25 91 LEU A CA 1
ATOM 676 C C . LEU A 1 91 ? -4.692 0.834 3.968 1.00 96.25 91 LEU A C 1
ATOM 678 O O . LEU A 1 91 ? -3.470 0.734 3.882 1.00 96.25 91 LEU A O 1
ATOM 682 N N . LEU A 1 92 ? -5.478 0.886 2.894 1.00 95.19 92 LEU A N 1
ATOM 683 C CA . LEU A 1 92 ? -4.945 0.953 1.536 1.00 95.19 92 LEU A CA 1
ATOM 684 C C . LEU A 1 92 ? -4.714 2.414 1.144 1.00 95.19 92 LEU A C 1
ATOM 686 O O . LEU A 1 92 ? -5.661 3.188 1.017 1.00 95.19 92 LEU A O 1
ATOM 690 N N . CYS A 1 93 ? -3.453 2.780 0.922 1.00 93.94 93 CYS A N 1
ATOM 691 C CA . CYS A 1 93 ? -3.053 4.117 0.495 1.00 93.94 93 CYS A CA 1
ATOM 692 C C . CYS A 1 93 ? -2.315 4.039 -0.848 1.00 93.94 93 CYS A C 1
ATOM 694 O O . CYS A 1 93 ? -1.373 3.262 -1.007 1.00 93.94 93 CYS A O 1
ATOM 696 N N . GLN A 1 94 ? -2.758 4.819 -1.836 1.00 91.12 94 GLN A N 1
ATOM 697 C CA . GLN A 1 94 ? -2.077 4.901 -3.129 1.00 91.12 94 GLN A CA 1
ATOM 698 C C . GLN A 1 94 ? -0.810 5.759 -3.006 1.00 91.12 94 GLN A C 1
ATOM 700 O O . GLN A 1 94 ? -0.779 6.742 -2.275 1.00 91.12 94 GLN A O 1
ATOM 705 N N . HIS A 1 95 ? 0.231 5.401 -3.757 1.00 90.19 95 HIS A N 1
ATOM 706 C CA . HIS A 1 95 ? 1.568 6.020 -3.738 1.00 90.19 95 HIS A CA 1
ATOM 707 C C . HIS A 1 95 ? 1.641 7.527 -4.069 1.00 90.19 95 HIS A C 1
ATOM 709 O O . HIS A 1 95 ? 2.705 8.135 -3.925 1.00 90.19 95 HIS A O 1
ATOM 715 N N . ASP A 1 96 ? 0.536 8.101 -4.531 1.00 88.31 96 ASP A N 1
ATOM 716 C CA . ASP A 1 96 ? 0.337 9.473 -4.991 1.00 88.31 96 ASP A CA 1
ATOM 717 C C . ASP A 1 96 ? -0.761 10.218 -4.204 1.00 88.31 96 ASP A C 1
ATOM 719 O O . ASP A 1 96 ? -0.967 11.409 -4.428 1.00 88.31 96 ASP A O 1
ATOM 723 N N . ASN A 1 97 ? -1.414 9.563 -3.234 1.00 89.25 97 ASN A N 1
ATOM 724 C CA 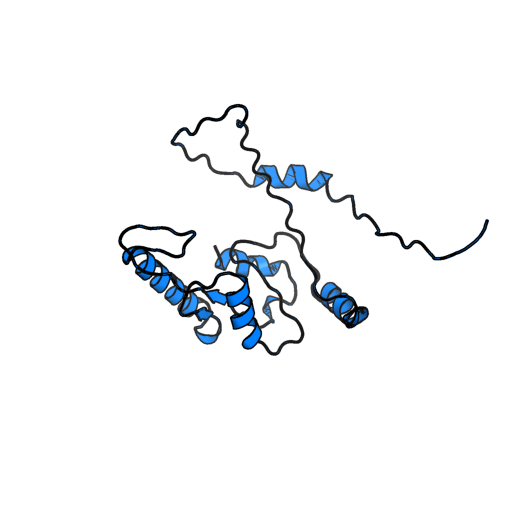. ASN A 1 97 ? -2.442 10.172 -2.389 1.00 89.25 97 ASN A CA 1
ATOM 725 C C . ASN A 1 97 ? -1.892 10.481 -0.995 1.00 89.25 97 ASN A C 1
ATOM 727 O O . ASN A 1 97 ? -1.742 9.595 -0.159 1.00 89.25 97 ASN A O 1
ATOM 731 N N . MET A 1 98 ? -1.626 11.760 -0.739 1.00 91.06 98 MET A N 1
ATOM 732 C CA . MET A 1 98 ? -1.175 12.242 0.567 1.00 91.06 98 MET A CA 1
ATOM 733 C C . MET A 1 98 ? -2.357 12.645 1.447 1.00 91.06 98 MET A C 1
ATOM 735 O O . MET A 1 98 ? -3.342 13.216 0.971 1.00 91.06 98 MET A O 1
ATOM 739 N N . PHE A 1 99 ? -2.216 12.441 2.751 1.00 91.25 99 PHE A N 1
ATOM 740 C CA . PHE A 1 99 ? -3.116 13.028 3.733 1.00 91.25 99 PHE A CA 1
ATOM 741 C C . PHE A 1 99 ? -2.713 14.478 4.011 1.00 91.25 99 PHE A C 1
ATOM 743 O O . PHE A 1 99 ? -1.543 14.795 4.188 1.00 91.25 99 PHE A O 1
ATOM 750 N N . VAL A 1 100 ? -3.688 15.383 4.027 1.00 90.69 100 VAL A N 1
ATOM 751 C CA . VAL A 1 100 ? -3.447 16.825 4.248 1.00 90.69 100 VAL A CA 1
ATOM 752 C C . VAL A 1 100 ? -4.252 17.386 5.418 1.00 90.69 100 VAL A C 1
ATOM 754 O O . VAL A 1 100 ? -4.195 18.577 5.706 1.00 90.69 100 VAL A O 1
ATOM 757 N N . ARG A 1 101 ? -5.040 16.535 6.081 1.00 89.88 101 ARG A N 1
ATOM 758 C CA . ARG A 1 101 ? -5.859 16.875 7.245 1.00 89.88 101 ARG A CA 1
ATOM 759 C C . ARG A 1 101 ? -5.825 15.723 8.240 1.00 89.88 101 ARG A C 1
ATOM 761 O O . ARG A 1 101 ? -5.762 14.577 7.790 1.00 89.88 101 ARG A O 1
ATOM 768 N N . PRO A 1 102 ? -5.909 16.014 9.548 1.00 92.50 102 PRO A N 1
ATOM 769 C CA . PRO A 1 102 ? -6.009 14.983 10.563 1.00 92.50 102 PRO A CA 1
ATOM 770 C C . PRO A 1 102 ? -7.200 14.048 10.336 1.00 92.50 102 PRO A C 1
ATOM 772 O O . PRO A 1 102 ? -8.297 14.513 10.019 1.00 92.50 102 PRO A O 1
ATOM 775 N N . ILE A 1 103 ? -6.986 12.748 10.527 1.00 92.62 103 ILE A N 1
ATOM 776 C CA . ILE A 1 103 ? -8.038 11.727 10.516 1.00 92.62 103 ILE A CA 1
ATOM 777 C C . ILE A 1 103 ? -7.938 10.920 11.805 1.00 92.62 103 ILE A C 1
ATOM 779 O O . ILE A 1 103 ? -6.883 10.383 12.135 1.00 92.62 103 ILE A O 1
ATOM 783 N N . ASP A 1 104 ? -9.059 10.816 12.510 1.00 93.75 104 ASP A N 1
ATOM 784 C CA . ASP A 1 104 ? -9.192 10.003 13.714 1.00 93.75 104 ASP A CA 1
ATOM 785 C C . ASP A 1 104 ? -9.428 8.533 13.328 1.00 93.75 104 ASP A C 1
ATOM 787 O O . ASP A 1 104 ? -10.563 8.099 13.113 1.00 93.75 104 ASP A O 1
ATOM 791 N N . LEU A 1 105 ? -8.334 7.778 13.177 1.00 93.31 105 LEU A N 1
ATOM 792 C CA . LEU A 1 105 ? -8.398 6.358 12.826 1.00 93.31 105 LEU A CA 1
ATOM 793 C C . LEU A 1 105 ? -9.052 5.510 13.917 1.00 93.31 105 LEU A C 1
ATOM 795 O O . LEU A 1 105 ? -9.717 4.535 13.581 1.00 93.31 105 LEU A O 1
ATOM 799 N N . GLU A 1 106 ? -8.918 5.885 15.189 1.00 92.56 106 GLU A N 1
ATOM 800 C CA . GLU A 1 106 ? -9.533 5.155 16.300 1.00 92.56 106 GLU A CA 1
ATOM 801 C C . GLU A 1 106 ? -11.060 5.246 16.232 1.00 92.56 106 GLU A C 1
ATOM 803 O O . GLU A 1 106 ? -11.772 4.248 16.370 1.00 92.56 106 GLU A O 1
ATOM 808 N N . ARG A 1 107 ? -11.595 6.437 15.950 1.00 93.88 107 ARG A N 1
ATOM 809 C CA . ARG A 1 107 ? -13.034 6.589 15.723 1.00 93.88 107 ARG A CA 1
ATOM 810 C C . ARG A 1 107 ? -13.500 5.807 14.498 1.00 93.88 107 ARG A C 1
ATOM 812 O O . ARG A 1 107 ? -14.577 5.211 14.543 1.00 93.88 107 ARG A O 1
ATOM 819 N N . VAL A 1 108 ? -12.710 5.788 13.423 1.00 93.88 108 VAL A N 1
ATOM 820 C CA . VAL A 1 108 ? -13.024 5.008 12.215 1.00 93.88 108 V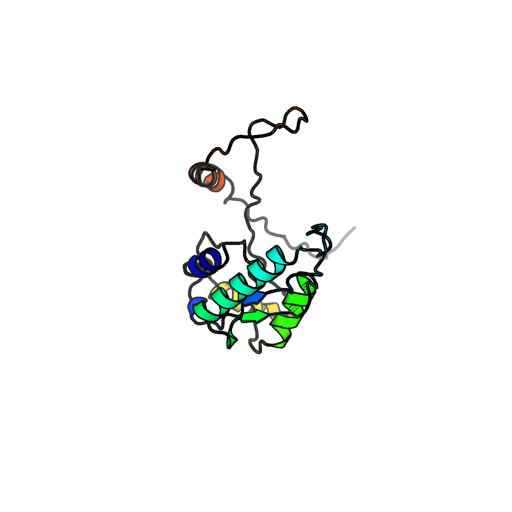AL A CA 1
ATOM 821 C C . VAL A 1 108 ? -13.088 3.514 12.532 1.00 93.88 108 VAL A C 1
ATOM 823 O O . VAL A 1 108 ? -14.076 2.872 12.175 1.00 93.88 108 VAL A O 1
ATOM 826 N N . THR A 1 109 ? -12.099 2.957 13.236 1.00 93.44 109 THR A N 1
ATOM 827 C CA . THR A 1 109 ? -12.094 1.528 13.582 1.00 93.44 109 THR A CA 1
ATOM 828 C C . THR A 1 109 ? -13.235 1.165 14.525 1.00 93.44 109 THR A C 1
ATOM 830 O O . THR A 1 109 ? -13.894 0.160 14.280 1.00 93.44 109 THR A O 1
ATOM 833 N N . ARG A 1 110 ? -13.561 2.003 15.520 1.00 95.25 110 ARG A N 1
ATOM 834 C CA . ARG A 1 110 ? -14.730 1.783 16.397 1.00 95.25 110 ARG A CA 1
ATOM 835 C C . ARG A 1 110 ? -16.044 1.720 15.612 1.00 95.25 110 ARG A C 1
ATOM 837 O O . ARG A 1 110 ? -16.886 0.872 15.891 1.00 95.25 110 ARG A O 1
ATOM 844 N N . ILE A 1 111 ? -16.220 2.588 14.612 1.00 95.44 111 ILE A N 1
ATOM 845 C CA . ILE A 1 111 ? -17.394 2.547 13.723 1.00 95.44 111 ILE A CA 1
ATOM 846 C C . ILE A 1 111 ? -17.395 1.257 12.894 1.00 95.44 111 ILE A C 1
ATOM 848 O O . ILE A 1 111 ? -18.439 0.619 12.773 1.00 95.44 111 ILE A O 1
ATOM 852 N N . MET A 1 112 ? -16.243 0.849 12.353 1.00 95.44 112 MET A N 1
ATOM 853 C CA . MET A 1 112 ? -16.115 -0.414 11.614 1.00 95.44 112 MET A CA 1
ATOM 854 C C . MET A 1 112 ? -16.439 -1.634 12.481 1.00 95.44 112 MET A C 1
ATOM 856 O O . MET A 1 112 ? -17.114 -2.546 12.016 1.00 95.44 112 MET A O 1
ATOM 860 N N . GLU A 1 113 ? -16.010 -1.643 13.741 1.00 95.44 113 GLU A N 1
ATOM 861 C CA . GLU A 1 113 ? -16.301 -2.715 14.698 1.00 95.44 113 GLU A CA 1
ATOM 862 C C . GLU A 1 113 ? -17.785 -2.781 15.056 1.00 95.44 113 GLU A C 1
ATOM 864 O O . GLU A 1 113 ? -18.368 -3.863 15.030 1.00 95.44 113 GLU A O 1
ATOM 869 N N . ALA A 1 114 ? -18.406 -1.630 15.329 1.00 96.38 114 ALA A N 1
ATOM 870 C CA . ALA A 1 114 ? -19.821 -1.546 15.684 1.00 96.38 114 ALA A CA 1
ATOM 871 C C . ALA A 1 114 ? -20.774 -1.927 14.535 1.00 96.38 114 ALA A C 1
ATOM 873 O O . ALA A 1 114 ? -21.933 -2.228 14.792 1.00 96.38 114 ALA A O 1
ATOM 874 N N . ASN A 1 115 ? -20.297 -1.915 13.286 1.00 95.75 115 ASN A N 1
ATOM 875 C CA . ASN A 1 115 ? -21.106 -2.159 12.087 1.00 95.75 115 ASN A CA 1
ATOM 876 C C . ASN A 1 115 ? -20.511 -3.273 11.205 1.00 95.75 115 ASN A C 1
ATOM 878 O O . ASN A 1 115 ? -20.678 -3.240 9.992 1.00 95.75 115 ASN A O 1
ATOM 882 N N . GLN A 1 116 ? -19.777 -4.239 11.768 1.00 92.44 116 GLN A N 1
ATOM 883 C CA . GLN A 1 116 ? -19.005 -5.235 10.995 1.00 92.44 116 GLN A CA 1
ATOM 884 C C . GLN A 1 116 ? -19.839 -6.077 10.000 1.00 92.44 116 GLN A C 1
ATOM 886 O O . GLN A 1 116 ? -19.324 -6.534 8.969 1.00 92.44 116 GLN A O 1
ATOM 891 N N . ASP A 1 117 ? -21.125 -6.272 10.292 1.00 93.75 117 ASP A N 1
ATOM 892 C CA . ASP A 1 117 ? -22.027 -7.076 9.466 1.00 93.75 117 ASP A CA 1
ATOM 893 C C . ASP A 1 117 ? -22.434 -6.330 8.184 1.00 93.75 117 ASP A C 1
ATOM 895 O O . ASP A 1 117 ? -22.454 -6.934 7.105 1.00 93.75 117 ASP A O 1
ATOM 899 N N . ASP A 1 118 ? -22.573 -5.005 8.262 1.00 94.88 118 ASP A N 1
ATOM 900 C CA . ASP A 1 118 ? -23.048 -4.148 7.168 1.00 94.88 118 ASP A CA 1
ATOM 901 C C . ASP A 1 118 ? -21.920 -3.351 6.490 1.00 94.88 118 ASP A C 1
ATOM 903 O O . ASP A 1 118 ? -21.882 -3.196 5.266 1.00 94.88 118 ASP A O 1
ATOM 907 N N . LEU A 1 119 ? -20.946 -2.871 7.265 1.00 91.94 119 LEU A N 1
ATOM 908 C CA . LEU A 1 119 ? -19.875 -1.994 6.805 1.00 91.94 119 LEU A CA 1
ATOM 909 C C . LEU A 1 119 ? -18.640 -2.797 6.384 1.00 91.94 119 LEU A C 1
ATOM 911 O O . LEU A 1 119 ? -17.917 -3.358 7.205 1.00 91.94 119 LEU A O 1
ATOM 915 N N . LYS A 1 120 ? -18.352 -2.811 5.078 1.00 89.75 120 LYS A N 1
ATOM 916 C CA . LYS A 1 120 ? -17.200 -3.548 4.520 1.00 89.75 120 LYS A CA 1
ATOM 917 C C . LYS A 1 120 ? -15.930 -2.718 4.385 1.00 89.75 120 LYS A C 1
ATOM 919 O O . LYS A 1 120 ? -14.833 -3.267 4.445 1.00 89.75 120 LYS A O 1
ATOM 924 N N . CYS A 1 121 ? -16.053 -1.411 4.174 1.00 92.75 121 CYS A N 1
ATOM 925 C CA . CYS A 1 121 ? -14.905 -0.526 4.005 1.00 92.75 121 CYS A CA 1
ATOM 926 C C . CYS A 1 121 ? -15.267 0.932 4.295 1.00 92.75 121 CYS A C 1
ATOM 928 O O . CYS A 1 121 ? -16.424 1.333 4.185 1.00 92.75 121 CYS A O 1
ATOM 930 N N . VAL A 1 122 ? -14.251 1.726 4.632 1.00 92.88 122 VAL A N 1
ATOM 931 C CA . VAL A 1 122 ? -14.351 3.179 4.789 1.00 92.88 122 VAL A CA 1
ATOM 932 C C . VAL A 1 122 ? -13.427 3.830 3.769 1.00 92.88 122 VAL A C 1
ATOM 934 O O . VAL A 1 122 ? -12.249 3.486 3.675 1.00 92.88 122 VAL A O 1
ATOM 937 N N . HIS A 1 123 ? -13.963 4.776 3.002 1.00 90.81 123 HIS A N 1
ATOM 938 C CA . HIS A 1 123 ? -13.200 5.545 2.027 1.00 90.81 123 HIS A CA 1
ATOM 939 C C . HIS A 1 123 ? -12.949 6.957 2.545 1.00 90.81 123 HIS A C 1
ATOM 941 O O . HIS A 1 123 ? -13.883 7.671 2.910 1.00 90.81 123 HIS A O 1
ATOM 947 N N . PHE A 1 124 ? -11.692 7.392 2.509 1.00 88.25 124 PHE A N 1
ATOM 948 C CA . PHE A 1 124 ? -11.353 8.790 2.740 1.00 88.25 124 PHE A CA 1
ATOM 949 C C . PHE A 1 124 ? -11.539 9.576 1.447 1.00 88.25 124 PHE A C 1
ATOM 951 O O . PHE A 1 124 ? -10.940 9.266 0.415 1.00 88.25 124 PHE A O 1
ATOM 958 N N . VAL A 1 125 ? -12.410 10.580 1.495 1.00 79.50 125 VAL A N 1
ATOM 959 C CA . VAL A 1 125 ? -12.734 11.394 0.326 1.00 79.50 125 VAL A CA 1
ATOM 960 C C . VAL A 1 125 ? -11.562 12.321 0.030 1.00 79.50 125 VAL A C 1
ATOM 962 O O . VAL A 1 125 ? -11.263 13.234 0.798 1.00 79.50 125 VAL A O 1
ATOM 965 N N . SER A 1 126 ? -10.917 12.100 -1.112 1.00 68.75 126 SER A N 1
ATOM 966 C CA . SER A 1 126 ? -10.020 13.090 -1.696 1.00 68.75 126 SER A CA 1
ATOM 967 C C . SER A 1 126 ? -10.869 14.200 -2.322 1.00 68.75 126 SER A C 1
ATOM 969 O O . SER A 1 126 ? -11.792 13.888 -3.089 1.00 68.75 126 SER A O 1
ATOM 971 N N . PRO A 1 127 ? -10.624 15.489 -2.023 1.00 61.00 127 PRO A N 1
ATOM 972 C CA . PRO A 1 127 ? -11.242 16.548 -2.802 1.00 61.00 127 PRO A CA 1
ATOM 973 C C . PRO A 1 127 ? -10.836 16.342 -4.264 1.00 61.00 127 PRO A C 1
ATOM 975 O O . PRO A 1 127 ? -9.653 16.182 -4.559 1.00 61.00 127 PRO A O 1
ATOM 978 N N . LYS A 1 128 ? -11.807 16.327 -5.189 1.00 49.34 128 LYS A N 1
ATOM 979 C CA . LYS A 1 128 ? -11.493 16.310 -6.622 1.00 49.34 128 LYS A CA 1
ATOM 980 C C . LYS A 1 128 ? -10.567 17.491 -6.903 1.00 49.34 128 LYS A C 1
ATOM 982 O O . LYS A 1 128 ? -10.998 18.641 -6.846 1.00 49.34 128 LYS A O 1
ATOM 987 N N . SER A 1 129 ? -9.311 17.212 -7.226 1.00 43.53 129 SER A N 1
ATOM 988 C CA . SER A 1 129 ? -8.428 18.169 -7.872 1.00 43.53 129 SER A CA 1
ATOM 989 C C . SER A 1 129 ? -8.937 18.366 -9.299 1.00 43.53 129 SER A C 1
ATOM 991 O O . SER A 1 129 ? -8.461 17.759 -10.253 1.00 43.53 129 SER A O 1
ATOM 993 N N . THR A 1 130 ? -9.970 19.190 -9.469 1.00 35.31 130 THR A N 1
ATOM 994 C CA . THR A 1 130 ? -10.245 19.776 -10.779 1.00 35.31 130 THR A CA 1
ATOM 995 C C . THR A 1 130 ? -9.111 20.750 -11.059 1.00 35.31 130 THR A C 1
ATOM 997 O O . THR A 1 130 ? -9.096 21.865 -10.536 1.00 35.31 130 THR A O 1
ATOM 1000 N N . TYR A 1 131 ? -8.131 20.306 -11.840 1.00 36.22 131 TYR A N 1
ATOM 1001 C CA . TYR A 1 131 ? -7.197 21.201 -12.505 1.00 36.22 131 TYR A CA 1
ATOM 1002 C C . TYR A 1 131 ? -7.998 21.967 -13.559 1.00 36.22 131 TYR A C 1
ATOM 1004 O O . TYR A 1 131 ? -8.112 21.532 -14.700 1.00 36.22 131 TYR A O 1
ATOM 1012 N N . GLU A 1 132 ? -8.619 23.079 -13.173 1.00 35.28 132 GLU A N 1
ATOM 1013 C CA . GLU A 1 132 ? -9.008 24.080 -14.161 1.00 35.28 132 GLU A CA 1
ATOM 1014 C C . GLU A 1 132 ? -7.707 24.730 -14.625 1.00 35.28 132 GLU A C 1
ATOM 1016 O O . GLU A 1 132 ? -7.116 25.556 -13.929 1.00 35.28 132 GLU A O 1
ATOM 1021 N N . VAL A 1 133 ? -7.213 24.293 -15.782 1.00 39.72 133 VAL A N 1
ATOM 1022 C CA . VAL A 1 133 ? -6.275 25.111 -16.541 1.00 39.72 133 VAL A CA 1
ATOM 1023 C C . VAL A 1 133 ? -7.088 26.329 -16.974 1.00 39.72 133 VAL A C 1
ATOM 1025 O O . VAL A 1 133 ? -8.030 26.189 -17.753 1.00 39.72 133 VAL A O 1
ATOM 1028 N N . GLU A 1 134 ? -6.791 27.510 -16.424 1.00 37.94 134 GLU A N 1
ATOM 1029 C CA . GLU A 1 134 ? -7.301 28.775 -16.968 1.00 37.94 134 GLU A CA 1
ATOM 1030 C C . GLU A 1 134 ? -6.852 28.842 -18.437 1.00 37.94 134 GLU A C 1
ATOM 1032 O O . GLU A 1 134 ? -5.697 29.151 -18.719 1.00 37.94 134 GLU A O 1
ATOM 1037 N N . GLY A 1 135 ? -7.739 28.459 -19.363 1.00 41.91 135 GLY A N 1
ATOM 1038 C CA . GLY A 1 135 ? -7.460 28.486 -20.798 1.00 41.91 135 GLY A CA 1
ATOM 1039 C C . GLY A 1 135 ? -8.159 27.446 -21.678 1.00 41.91 135 GLY A C 1
ATOM 1040 O O . GLY A 1 135 ? -8.141 27.636 -22.886 1.00 41.91 135 GLY A O 1
ATOM 1041 N N . ASP A 1 136 ? -8.803 26.394 -21.154 1.00 36.41 136 ASP A N 1
ATOM 1042 C CA . ASP A 1 136 ? -9.397 25.347 -22.018 1.00 36.41 136 ASP A CA 1
ATOM 1043 C C . ASP A 1 136 ? -10.809 25.707 -22.534 1.00 36.41 136 ASP A C 1
ATOM 1045 O O . ASP A 1 136 ? -11.799 24.999 -22.341 1.00 36.41 136 ASP A O 1
ATOM 1049 N N . LYS A 1 137 ? -10.901 26.873 -23.180 1.00 37.34 137 LYS A N 1
ATOM 1050 C CA . LYS A 1 137 ? -11.915 27.167 -24.194 1.00 37.34 137 LYS A CA 1
ATOM 1051 C C . LYS A 1 137 ? -11.168 27.331 -25.509 1.00 37.34 137 LYS A C 1
ATOM 1053 O O . LYS A 1 137 ? -10.818 28.446 -25.863 1.00 37.34 137 LYS A O 1
ATOM 1058 N N . ASP A 1 138 ? -10.842 26.196 -26.114 1.00 35.34 138 ASP A N 1
ATOM 1059 C CA . ASP A 1 138 ? -10.617 25.957 -27.545 1.00 35.34 138 ASP A CA 1
ATOM 1060 C C . ASP A 1 138 ? -9.485 24.942 -27.720 1.00 35.34 138 ASP A C 1
ATOM 1062 O O . ASP A 1 138 ? -8.329 25.170 -27.368 1.00 35.34 138 ASP A O 1
ATOM 1066 N N . GLY A 1 139 ? -9.850 23.773 -28.252 1.00 39.53 139 GLY A N 1
ATOM 1067 C CA . GLY A 1 139 ? -8.950 22.645 -28.432 1.00 39.53 139 GLY A CA 1
ATOM 1068 C C . GLY A 1 139 ? -7.710 23.016 -29.243 1.00 39.53 139 GLY A C 1
ATOM 1069 O O . GLY A 1 139 ? -7.796 23.349 -30.423 1.00 39.53 139 GLY A O 1
ATOM 1070 N N . GLY A 1 140 ? -6.541 22.885 -28.622 1.00 27.28 140 GLY A N 1
ATOM 1071 C CA . GLY A 1 140 ? -5.264 23.089 -29.291 1.00 27.28 140 GLY A CA 1
ATOM 1072 C C . GLY A 1 140 ? -4.091 22.649 -28.426 1.00 27.28 140 GLY A C 1
ATOM 1073 O O . GLY A 1 140 ? -3.637 23.381 -27.554 1.00 27.28 140 GLY A O 1
ATOM 1074 N N . TYR A 1 141 ? -3.554 21.456 -28.696 1.00 33.94 141 TYR A N 1
ATOM 1075 C CA . TYR A 1 141 ? -2.241 21.053 -28.189 1.00 33.94 141 TYR A CA 1
ATOM 1076 C C . TYR A 1 141 ? -1.186 22.053 -28.677 1.00 33.94 141 TYR A C 1
ATOM 1078 O O . TYR A 1 141 ? -0.860 22.080 -29.864 1.00 33.94 141 TYR A O 1
ATOM 1086 N N . SER A 1 142 ? -0.594 22.827 -27.769 1.00 29.09 142 SER A N 1
ATOM 1087 C CA . SER A 1 142 ? 0.642 23.558 -28.047 1.00 29.09 142 SER A CA 1
ATOM 1088 C C . SER A 1 142 ? 1.693 23.294 -26.967 1.00 29.09 142 SER A C 1
ATOM 1090 O O . SER A 1 142 ? 1.420 23.209 -25.771 1.00 29.09 142 SER A O 1
ATOM 1092 N N . LYS A 1 143 ? 2.912 23.042 -27.452 1.00 35.22 143 LYS A N 1
ATOM 1093 C CA . LYS A 1 143 ? 4.126 22.729 -26.695 1.00 35.22 143 LYS A CA 1
ATOM 1094 C C . LYS A 1 143 ? 4.579 23.927 -25.855 1.00 35.22 143 LYS A C 1
ATOM 1096 O O . LYS A 1 143 ? 4.755 25.006 -26.399 1.00 35.22 143 LYS A O 1
ATOM 1101 N N . GLY A 1 144 ? 4.989 23.637 -24.619 1.00 36.22 144 GLY A N 1
ATOM 1102 C CA . GLY A 1 144 ? 6.139 24.281 -23.977 1.00 36.22 144 GLY A CA 1
ATOM 1103 C C . GLY A 1 144 ? 5.863 25.554 -23.179 1.00 36.22 144 GLY A C 1
ATOM 1104 O O . GLY A 1 144 ? 5.816 26.634 -23.741 1.00 36.22 144 GLY A O 1
ATOM 1105 N N . ALA A 1 145 ? 5.802 25.413 -21.854 1.00 30.56 145 ALA A N 1
ATOM 1106 C CA . ALA A 1 145 ? 6.538 26.205 -20.857 1.00 30.56 145 ALA A CA 1
ATOM 1107 C C . ALA A 1 145 ? 6.022 25.812 -19.464 1.00 30.56 145 ALA A C 1
ATOM 1109 O O . ALA A 1 145 ? 4.825 25.864 -19.192 1.00 30.56 145 ALA A O 1
ATOM 1110 N N . ALA A 1 146 ? 6.922 25.371 -18.587 1.00 42.81 146 ALA A N 1
ATOM 1111 C CA . ALA A 1 146 ? 6.598 25.028 -17.211 1.00 42.81 146 ALA A CA 1
ATOM 1112 C C . ALA A 1 146 ? 6.356 26.308 -16.396 1.00 42.81 146 ALA A C 1
ATOM 1114 O O . ALA A 1 146 ? 7.290 27.072 -16.164 1.00 42.81 146 ALA A O 1
ATOM 1115 N N . ALA A 1 147 ? 5.124 26.517 -15.932 1.00 35.44 147 ALA A N 1
ATOM 1116 C CA . ALA A 1 147 ? 4.843 27.431 -14.829 1.00 35.44 147 ALA A CA 1
ATOM 1117 C C . ALA A 1 147 ? 4.709 26.617 -13.526 1.00 35.44 147 ALA A C 1
ATOM 1119 O O . ALA A 1 147 ? 4.065 25.563 -13.534 1.00 35.44 147 ALA A O 1
ATOM 1120 N N . PRO A 1 148 ? 5.311 27.053 -12.405 1.00 36.41 148 PRO A N 1
ATOM 1121 C CA . PRO A 1 148 ? 5.230 26.328 -11.145 1.00 36.41 148 PRO A CA 1
ATOM 1122 C C . PRO A 1 148 ? 3.806 26.412 -10.579 1.00 36.41 148 PRO A C 1
ATOM 1124 O O . PRO A 1 148 ? 3.295 27.490 -10.278 1.00 36.41 148 PRO A O 1
ATOM 1127 N N . LEU A 1 149 ? 3.161 25.254 -10.430 1.00 39.91 149 LEU A N 1
ATOM 1128 C CA . LEU A 1 149 ? 1.860 25.114 -9.778 1.00 39.91 149 LEU A CA 1
ATOM 1129 C C . LEU A 1 149 ? 1.991 25.539 -8.306 1.00 39.91 149 LEU A C 1
ATOM 1131 O O . LEU A 1 149 ? 2.646 24.860 -7.518 1.00 39.91 149 LEU A O 1
ATOM 1135 N N . SER A 1 150 ? 1.397 26.674 -7.925 1.00 38.81 150 SER A N 1
ATOM 1136 C CA . SER A 1 150 ? 1.446 27.154 -6.538 1.00 38.81 150 SER A CA 1
ATOM 1137 C C . SER A 1 150 ? 0.323 26.542 -5.686 1.00 38.81 150 SER A C 1
ATOM 1139 O O . SER A 1 150 ? -0.858 26.629 -6.024 1.00 38.81 150 SER A O 1
ATOM 1141 N N . LEU A 1 151 ? 0.699 25.945 -4.549 1.00 41.12 151 LEU A N 1
ATOM 1142 C CA . LEU A 1 151 ? -0.189 25.321 -3.550 1.00 41.12 151 LEU A CA 1
ATOM 1143 C C . LEU A 1 151 ? -1.232 26.286 -2.944 1.00 41.12 151 LEU A C 1
ATOM 1145 O O . LEU A 1 151 ? -2.263 25.838 -2.448 1.00 41.12 151 LEU A O 1
ATOM 1149 N N . LYS A 1 152 ? -1.003 27.605 -3.022 1.00 34.75 152 LYS A N 1
ATOM 1150 C CA . LYS A 1 152 ? -1.812 28.634 -2.342 1.00 34.75 152 LYS A CA 1
ATOM 1151 C C . LYS A 1 152 ? -3.277 28.714 -2.792 1.00 34.75 152 LYS A C 1
ATOM 1153 O O . LYS A 1 152 ? -4.125 29.079 -1.992 1.00 34.75 152 LYS A O 1
ATOM 1158 N N . ARG A 1 153 ? -3.615 28.369 -4.043 1.00 38.69 153 ARG A N 1
ATOM 1159 C CA . ARG A 1 153 ? -5.001 28.510 -4.554 1.00 38.69 153 ARG A CA 1
ATOM 1160 C C . ARG A 1 153 ? -5.959 27.414 -4.061 1.00 38.69 153 ARG A C 1
ATOM 1162 O O . ARG A 1 153 ? -7.173 27.592 -4.135 1.00 38.69 153 ARG A O 1
ATOM 1169 N N . ILE A 1 154 ? -5.436 26.284 -3.577 1.00 42.91 154 ILE A N 1
ATOM 1170 C CA . ILE A 1 154 ? -6.247 25.132 -3.148 1.00 42.91 154 ILE A CA 1
ATOM 1171 C C . ILE A 1 154 ? -6.928 25.416 -1.798 1.00 42.91 154 ILE A C 1
ATOM 1173 O O . ILE A 1 154 ? -8.070 25.008 -1.587 1.00 42.91 154 ILE A O 1
ATOM 1177 N N . GLU A 1 155 ? -6.282 26.177 -0.914 1.00 41.09 155 GLU A N 1
ATOM 1178 C CA . GLU A 1 155 ? -6.799 26.490 0.425 1.00 41.09 155 GLU A CA 1
ATOM 1179 C C . GLU A 1 155 ? -8.049 27.396 0.379 1.00 41.09 155 GLU A C 1
ATOM 1181 O O . GLU A 1 155 ? -9.048 27.098 1.038 1.00 41.09 155 GLU A O 1
ATOM 1186 N N . ASP A 1 156 ? -8.065 28.415 -0.491 1.00 36.88 156 ASP A N 1
ATOM 1187 C CA . ASP A 1 156 ? -9.142 29.425 -0.574 1.00 36.88 156 ASP A CA 1
ATOM 1188 C C . ASP A 1 156 ? -10.503 28.883 -1.053 1.00 36.88 156 ASP A C 1
ATOM 1190 O O . ASP A 1 156 ? -11.563 29.460 -0.775 1.00 36.88 156 ASP A O 1
ATOM 1194 N N . ARG A 1 157 ? -10.511 27.767 -1.793 1.00 34.38 157 ARG A N 1
ATOM 1195 C CA . ARG A 1 157 ? -11.748 27.122 -2.277 1.00 34.38 157 ARG A CA 1
ATOM 1196 C C . ARG A 1 157 ? -12.281 26.092 -1.271 1.00 34.38 157 ARG A C 1
ATOM 1198 O O . ARG A 1 157 ? -13.495 25.929 -1.146 1.00 34.38 157 ARG A O 1
ATOM 1205 N N . LEU A 1 158 ? -11.393 25.450 -0.507 1.00 40.44 158 LEU A N 1
ATOM 1206 C CA . LEU A 1 158 ? -11.730 24.414 0.478 1.00 40.44 158 LEU A CA 1
ATOM 1207 C C . LEU A 1 158 ? -12.460 24.954 1.718 1.00 40.44 158 LEU A C 1
ATOM 1209 O O . LEU A 1 158 ? -13.205 24.204 2.348 1.00 40.44 158 LEU A O 1
ATOM 1213 N N . GLY A 1 159 ? -12.302 26.241 2.043 1.00 36.41 159 GLY A N 1
ATOM 1214 C CA . GLY A 1 159 ? -13.039 26.886 3.137 1.00 36.41 159 GLY A CA 1
ATOM 1215 C C . GLY A 1 159 ? -14.553 27.003 2.901 1.00 36.41 159 GLY A C 1
ATOM 1216 O O . GLY A 1 159 ? -15.306 27.124 3.860 1.00 36.41 159 GLY A O 1
ATOM 1217 N N . ARG A 1 160 ? -15.025 26.928 1.644 1.00 36.44 160 ARG A N 1
ATOM 1218 C CA . ARG A 1 160 ? -16.446 27.141 1.293 1.00 36.44 160 ARG A CA 1
ATOM 1219 C C . ARG A 1 160 ? -17.284 25.867 1.139 1.00 36.44 160 ARG A C 1
ATOM 1221 O O . ARG A 1 160 ? -18.503 25.954 1.190 1.00 36.44 160 ARG A O 1
ATOM 1228 N N . LEU A 1 161 ? -16.664 24.696 0.963 1.00 34.88 161 LEU A N 1
ATOM 1229 C CA . LEU A 1 161 ? -17.371 23.432 0.677 1.00 34.88 161 LEU A CA 1
ATOM 1230 C C . LEU A 1 161 ? -17.433 22.452 1.860 1.00 34.88 161 LEU A C 1
ATOM 1232 O O . LEU A 1 161 ? -18.094 21.424 1.760 1.00 34.88 161 LEU A O 1
ATOM 1236 N N . ALA A 1 162 ? -16.808 22.767 2.998 1.00 34.56 162 ALA A N 1
ATOM 1237 C CA . ALA A 1 162 ? -16.812 21.917 4.196 1.00 34.56 162 ALA A CA 1
ATOM 1238 C C . ALA A 1 162 ? -18.170 21.862 4.944 1.00 34.56 162 ALA A C 1
ATOM 1240 O O . ALA A 1 162 ? -18.216 21.423 6.088 1.00 34.56 162 ALA A O 1
ATOM 1241 N N . GLY A 1 163 ? -19.268 22.310 4.321 1.00 31.14 163 GLY A N 1
ATOM 1242 C CA . GLY A 1 163 ? -20.571 22.517 4.961 1.00 31.14 163 GLY A CA 1
ATOM 1243 C C . GLY A 1 163 ? -21.720 21.624 4.482 1.00 31.14 163 GLY A C 1
ATOM 1244 O O . GLY A 1 163 ? -22.867 21.973 4.728 1.00 31.14 163 GLY A O 1
ATOM 1245 N N . SER A 1 164 ? -21.483 20.501 3.797 1.00 31.14 164 SER A N 1
ATOM 1246 C CA . SER A 1 164 ? -22.589 19.617 3.389 1.00 31.14 164 SER A CA 1
ATOM 1247 C C . SER A 1 164 ? -22.279 18.139 3.597 1.00 31.14 164 SER A C 1
ATOM 1249 O O . SER A 1 164 ? -21.933 17.424 2.656 1.00 31.14 164 SER A O 1
ATOM 1251 N N . ALA A 1 165 ? -22.452 17.669 4.830 1.00 27.61 165 ALA A N 1
ATOM 1252 C CA . ALA A 1 165 ? -22.856 16.290 5.060 1.00 27.61 165 ALA A CA 1
ATOM 1253 C C . ALA A 1 165 ? -24.342 16.183 4.672 1.00 27.61 165 ALA A C 1
ATOM 1255 O O . ALA A 1 165 ? -25.157 16.969 5.151 1.00 27.61 165 ALA A O 1
ATOM 1256 N N . ARG A 1 166 ? -24.700 15.268 3.765 1.00 28.84 166 ARG A N 1
ATOM 1257 C CA . ARG A 1 166 ? -26.102 14.878 3.564 1.00 28.84 166 ARG A CA 1
ATOM 1258 C C . ARG A 1 166 ? -26.340 13.614 4.377 1.00 28.84 166 ARG A C 1
ATOM 1260 O O . ARG A 1 166 ? -25.717 12.594 4.098 1.00 28.84 166 ARG A O 1
ATOM 1267 N N . GLU A 1 167 ? -27.214 13.708 5.372 1.00 29.28 167 GLU A N 1
ATOM 1268 C CA . GLU A 1 167 ? -27.803 12.544 6.028 1.00 29.28 167 GLU A CA 1
ATOM 1269 C C . GLU A 1 167 ? -28.567 11.727 4.976 1.00 29.28 167 GLU A C 1
ATOM 1271 O O . GLU A 1 167 ? -29.408 12.260 4.247 1.00 29.28 167 GLU A O 1
ATOM 1276 N N . PHE A 1 168 ? -28.258 10.435 4.866 1.00 29.80 168 PHE A N 1
ATOM 1277 C CA . PHE A 1 168 ? -29.142 9.487 4.195 1.00 29.80 168 PHE A CA 1
ATOM 1278 C C . PHE A 1 168 ? -30.248 9.148 5.191 1.00 29.80 168 PHE A C 1
ATOM 1280 O O . PHE A 1 168 ? -30.069 8.305 6.062 1.00 29.80 168 PHE A O 1
ATOM 1287 N N . GLY A 1 169 ? -31.353 9.888 5.106 1.00 29.97 169 GLY A N 1
ATOM 1288 C CA . GLY A 1 169 ? -32.520 9.660 5.946 1.00 29.97 169 GLY A CA 1
ATOM 1289 C C . GLY A 1 169 ? -33.149 8.294 5.680 1.00 29.97 169 GLY A C 1
ATOM 1290 O O . GLY A 1 169 ? -33.372 7.915 4.527 1.00 29.97 169 GLY A O 1
ATOM 1291 N N . GLU A 1 170 ? -33.458 7.599 6.771 1.00 37.62 170 GLU A N 1
ATOM 1292 C CA . GLU A 1 170 ? -34.415 6.500 6.827 1.00 37.62 170 GLU A CA 1
ATOM 1293 C C . GLU A 1 170 ? -35.760 6.925 6.223 1.00 37.62 170 GLU A C 1
ATOM 1295 O O . GLU A 1 170 ? -36.219 8.060 6.396 1.00 37.62 170 GLU A O 1
ATOM 1300 N N . ARG A 1 171 ? -36.433 5.996 5.540 1.00 33.53 171 ARG A N 1
ATOM 1301 C CA . ARG A 1 171 ? -37.877 6.095 5.323 1.00 33.53 171 ARG A CA 1
ATOM 1302 C C . ARG A 1 171 ? -38.518 4.705 5.366 1.00 33.53 171 ARG A C 1
ATOM 1304 O O . ARG A 1 171 ? -38.610 4.018 4.357 1.00 33.53 171 ARG A O 1
ATOM 1311 N N . THR A 1 172 ? -38.829 4.315 6.601 1.00 35.59 172 THR A N 1
ATOM 1312 C CA . THR A 1 172 ? -40.052 3.653 7.092 1.00 35.59 172 THR A CA 1
ATOM 1313 C C . THR A 1 172 ? -40.998 3.008 6.072 1.00 35.59 172 THR A C 1
ATOM 1315 O O . THR A 1 172 ? -41.557 3.685 5.207 1.00 35.59 172 THR A O 1
ATOM 1318 N N . GLU A 1 173 ? -41.273 1.723 6.302 1.00 41.72 173 GLU A N 1
ATOM 1319 C CA . GLU A 1 173 ? -42.554 1.081 5.995 1.00 41.72 173 GLU A CA 1
ATOM 1320 C C . GLU A 1 173 ? -43.673 1.746 6.820 1.00 41.72 173 GLU A C 1
ATOM 1322 O O . GLU A 1 173 ? -43.477 1.974 8.009 1.00 41.72 173 GLU A O 1
ATOM 1327 N N . ASP A 1 174 ? -44.792 2.113 6.178 1.00 37.56 174 ASP A N 1
ATOM 1328 C CA . ASP A 1 174 ? -46.172 1.926 6.671 1.00 37.56 174 ASP A CA 1
ATOM 1329 C C . ASP A 1 174 ? -47.215 2.659 5.795 1.00 37.56 174 ASP A C 1
ATOM 1331 O O . ASP A 1 174 ? -47.181 3.876 5.631 1.00 37.56 174 ASP A O 1
ATOM 1335 N N . GLY A 1 175 ? -48.182 1.887 5.281 1.00 35.12 175 GLY A N 1
ATOM 1336 C CA . GLY A 1 175 ? -49.605 2.090 5.589 1.00 35.12 175 GLY A CA 1
ATOM 1337 C C . GLY A 1 175 ? -50.460 3.155 4.874 1.00 35.12 175 GLY A C 1
ATOM 1338 O O . GLY A 1 175 ? -50.276 4.353 5.041 1.00 35.12 175 GLY A O 1
ATOM 1339 N N . ALA A 1 176 ? -51.559 2.647 4.297 1.00 35.09 176 ALA A N 1
ATOM 1340 C CA . ALA A 1 176 ? -52.894 3.251 4.142 1.00 35.09 176 ALA A CA 1
ATOM 1341 C C . ALA A 1 176 ? -53.196 4.143 2.919 1.00 35.09 176 ALA A C 1
ATOM 1343 O O . ALA A 1 176 ? -52.976 5.353 2.916 1.00 35.09 176 ALA A O 1
ATOM 1344 N N . SER A 1 177 ? -53.884 3.547 1.939 1.00 41.28 177 SER A N 1
ATOM 1345 C CA . SER A 1 177 ? -55.226 3.956 1.472 1.00 41.28 177 SER A CA 1
ATOM 1346 C C . SER A 1 177 ? -55.885 2.785 0.751 1.00 41.28 177 SER A C 1
ATOM 1348 O O . SER A 1 177 ? -55.244 2.263 -0.187 1.00 41.28 177 SER A O 1
#

InterPro domains:
  IPR029044 Nucleotide-diphospho-sugar transferases [G3DSA:3.90.550.10] (26-156)

Radius of gyration: 21.61 Å; chains: 1; bounding box: 73×42×46 Å

Secondary structure (DSSP, 8-state):
-HHHHHHHGGGSTTGGGSPP-EEE----EE-SS-BGGGTEE-HHHHHHHHHHHHHHHHHH-GGGEEE-SS---HHHHHHHHHTT--SS------TT----S---HHHHHHHHHHTTTT---------------TT-SS------------THHHHHHHHHHTT-PPP----------

Sequence (177 aa):
MIMAVIESFKFLPGLAECPLLVTCGGAGKVCDQVRPKRGFVTAELADKYAAYVHGLQDALGANRVLVLPEREGFGLAVKAAVARVTTRYVLLCQHDNMFVRPIDLERVTRIMEANQDDLKCVHFVSPKSTYEVEGDKDGGYSKGAAAPLSLKRIEDRLGRLAGSAREFGERTEDGAS

Organism: Polarella glacialis (NCBI:txid89957)

pLDDT: mean 76.05, std 25.53, range [27.28, 97.12]